Protein AF-A0A7S2MIN6-F1 (afdb_monomer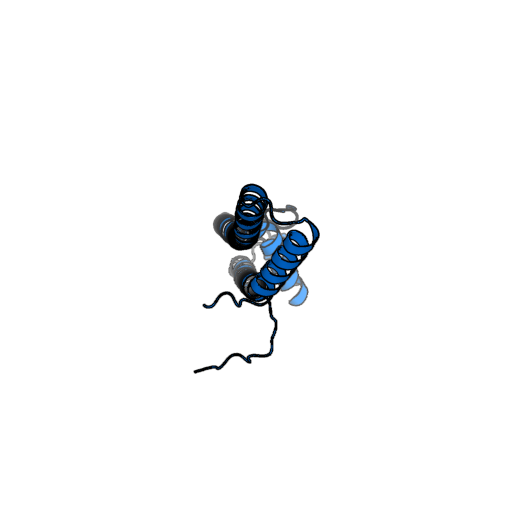)

Solvent-accessible surface area (backbone atoms only — not comparable to full-atom values): 9419 Å² total; per-residue (Å²): 140,82,82,74,69,93,82,66,91,66,53,70,66,57,56,54,50,52,56,48,50,53,50,52,54,55,48,43,52,53,50,12,53,49,54,46,47,57,33,67,72,48,74,97,41,68,77,54,26,43,34,46,56,69,61,40,73,86,49,57,68,68,58,46,51,51,52,29,36,49,48,39,50,31,39,31,69,69,63,58,88,71,86,69,65,64,69,34,72,69,48,42,55,51,47,53,54,42,37,55,50,19,51,53,53,53,50,50,53,53,48,54,51,50,54,50,52,52,52,53,51,50,56,53,49,51,57,46,48,57,52,52,52,52,51,49,54,41,56,75,69,66,54,56,69,70,60,52,52,50,53,54,50,52,50,52,51,48,62,71,69,52,63,98,86,122

Radius of gyration: 27.41 Å; Cα contacts (8 Å, |Δi|>4): 109; chains: 1; bounding box: 59×37×78 Å

Organism: NCBI:txid3111310

InterPro domains:
  IPR013099 Potassium channel domain [PF07885] (53-115)

Nearest PDB structures (foldseek):
  8vt9-assembly1_A  TM=7.127E-01  e=1.381E-06  Spirochaeta thermophila
  8eow-assembly1_A  TM=7.171E-01  e=2.859E-06  Rattus norvegicus
  8vta-assembly1_A  TM=7.084E-01  e=2.417E-06  Spirochaeta thermophila
  7yid-assembly1_A  TM=7.005E-01  e=1.036E-05  Homo sapiens
  6pby-assembly1_A  TM=7.213E-01  e=1.715E-05  Rattus norvegicus

pLDDT: mean 85.62, std 13.82, range [36.78, 97.88]

Structure (mmCIF, N/CA/C/O backbone):
data_AF-A0A7S2MIN6-F1
#
_entry.id   AF-A0A7S2MIN6-F1
#
loop_
_atom_site.group_PDB
_atom_site.id
_atom_site.type_symbol
_atom_site.label_atom_id
_atom_site.label_alt_id
_atom_site.label_comp_id
_atom_site.label_asym_id
_atom_site.label_entity_id
_atom_site.label_seq_id
_atom_site.pdbx_PDB_ins_code
_atom_site.Cartn_x
_atom_site.Cartn_y
_atom_site.Cartn_z
_atom_site.occupancy
_atom_site.B_iso_or_equiv
_atom_site.auth_seq_id
_atom_site.auth_comp_id
_atom_site.auth_asym_id
_atom_site.auth_atom_id
_atom_site.pdbx_PDB_model_num
ATOM 1 N N . VAL A 1 1 ? 3.851 -25.286 20.021 1.00 38.53 1 VAL A N 1
ATOM 2 C CA . VAL A 1 1 ? 3.606 -24.864 21.418 1.00 38.53 1 VAL A CA 1
ATOM 3 C C . VAL A 1 1 ? 4.504 -23.673 21.662 1.00 38.53 1 VAL A C 1
ATOM 5 O O . VAL A 1 1 ? 5.623 -23.841 22.115 1.00 38.53 1 VAL A O 1
ATOM 8 N N . GLU A 1 2 ? 4.057 -22.495 21.243 1.00 44.66 2 GLU A N 1
ATOM 9 C CA . GLU A 1 2 ? 4.778 -21.247 21.480 1.00 44.66 2 GLU A CA 1
ATOM 10 C C . GLU A 1 2 ? 3.919 -20.467 22.464 1.00 44.66 2 GLU A C 1
ATOM 12 O O . GLU A 1 2 ? 2.836 -19.979 22.142 1.00 44.66 2 GLU A O 1
ATOM 17 N N . ARG A 1 3 ? 4.319 -20.573 23.730 1.00 39.81 3 ARG A N 1
ATOM 18 C CA . ARG A 1 3 ? 3.658 -19.950 24.868 1.00 39.81 3 ARG A CA 1
ATOM 19 C C . ARG A 1 3 ? 4.019 -18.470 24.793 1.00 39.81 3 ARG A C 1
ATOM 21 O O . ARG A 1 3 ? 5.138 -18.102 25.126 1.00 39.81 3 ARG A O 1
ATOM 28 N N . LEU A 1 4 ? 3.090 -17.671 24.278 1.00 51.97 4 LEU A N 1
ATOM 29 C CA . LEU A 1 4 ? 3.140 -16.216 24.367 1.00 51.97 4 LEU A CA 1
ATOM 30 C C . LEU A 1 4 ? 3.175 -15.820 25.849 1.00 51.97 4 LEU A C 1
ATOM 32 O O . LEU A 1 4 ? 2.405 -16.356 26.650 1.00 51.97 4 LEU A O 1
ATOM 36 N N . ASP A 1 5 ? 4.125 -14.949 26.184 1.00 46.97 5 ASP A N 1
ATOM 37 C CA . ASP A 1 5 ? 4.404 -14.461 27.535 1.00 46.97 5 ASP A CA 1
ATOM 38 C C . ASP A 1 5 ? 3.144 -13.867 28.198 1.00 46.97 5 ASP A C 1
ATOM 40 O O . ASP A 1 5 ? 2.452 -13.076 27.552 1.00 46.97 5 ASP A O 1
ATOM 44 N N . PRO A 1 6 ? 2.836 -14.187 29.473 1.00 51.47 6 PRO A N 1
ATOM 45 C CA . PRO A 1 6 ? 1.623 -13.712 30.146 1.00 51.47 6 PRO A CA 1
ATOM 46 C C . PRO A 1 6 ? 1.679 -12.245 30.603 1.00 51.47 6 PRO A C 1
ATOM 48 O O . PRO A 1 6 ? 0.658 -11.729 31.047 1.00 51.47 6 PRO A O 1
ATOM 51 N N . ASP A 1 7 ? 2.837 -11.583 30.499 1.00 45.75 7 ASP A N 1
ATOM 52 C CA . ASP A 1 7 ? 3.078 -10.234 31.043 1.00 45.75 7 ASP A CA 1
ATOM 53 C C . ASP A 1 7 ? 3.244 -9.146 29.968 1.00 45.75 7 ASP A C 1
ATOM 55 O O . ASP A 1 7 ? 3.594 -8.001 30.264 1.00 45.75 7 ASP A O 1
ATOM 59 N N . ALA A 1 8 ? 2.969 -9.468 28.705 1.00 46.28 8 ALA A N 1
ATOM 60 C CA . ALA A 1 8 ? 2.876 -8.463 27.661 1.00 46.28 8 ALA A CA 1
ATOM 61 C C . ALA A 1 8 ? 1.414 -7.990 27.586 1.00 46.28 8 ALA A C 1
ATOM 63 O O . ALA A 1 8 ? 0.591 -8.614 26.920 1.00 46.28 8 ALA A O 1
ATOM 64 N N . ASP A 1 9 ? 1.090 -6.892 28.278 1.00 54.28 9 ASP A N 1
ATOM 65 C CA . ASP A 1 9 ? -0.185 -6.154 28.174 1.00 54.28 9 ASP A CA 1
ATOM 66 C C . ASP A 1 9 ? -0.293 -5.471 26.792 1.00 54.28 9 ASP A C 1
ATOM 68 O O . ASP A 1 9 ? -0.395 -4.252 26.650 1.00 54.28 9 ASP A O 1
ATOM 72 N N . VAL A 1 10 ? -0.135 -6.260 25.726 1.00 57.53 10 VAL A N 1
ATOM 73 C CA . VAL A 1 10 ? -0.305 -5.827 24.343 1.00 57.53 10 VAL A CA 1
ATOM 74 C C . VAL A 1 10 ? -1.769 -6.007 24.014 1.00 57.53 10 VAL A C 1
ATOM 76 O O . VAL A 1 10 ? -2.246 -7.126 23.820 1.00 57.53 10 VAL A O 1
ATOM 79 N N . ASP A 1 11 ? -2.474 -4.881 23.947 1.00 67.50 11 ASP A N 1
ATOM 80 C CA . ASP A 1 11 ? -3.865 -4.838 23.520 1.00 67.50 11 ASP A CA 1
ATOM 81 C C . ASP A 1 11 ? -4.013 -5.646 22.207 1.00 67.50 11 ASP A C 1
ATOM 83 O O . ASP A 1 11 ? -3.278 -5.383 21.242 1.00 67.50 11 ASP A O 1
ATOM 87 N N . PRO A 1 12 ? -4.930 -6.633 22.129 1.00 67.75 12 PRO A N 1
ATOM 88 C CA . PRO A 1 12 ? -5.239 -7.373 20.900 1.00 67.75 12 PRO A CA 1
ATOM 89 C C . PRO A 1 12 ? -5.481 -6.460 19.683 1.00 67.75 12 PRO A C 1
ATOM 91 O O . PRO A 1 12 ? -5.247 -6.861 18.535 1.00 67.75 12 PRO A O 1
ATOM 94 N N . LEU A 1 13 ? -5.894 -5.213 19.945 1.00 67.38 13 LEU A N 1
ATOM 95 C CA . LEU A 1 13 ? -5.934 -4.085 19.019 1.00 67.38 13 LEU A CA 1
ATOM 96 C C . LEU A 1 13 ? -4.597 -3.849 18.309 1.00 67.38 13 LEU A C 1
ATOM 98 O O . LEU A 1 13 ? -4.533 -3.834 17.078 1.00 67.38 13 LEU A O 1
ATOM 102 N N . TYR A 1 14 ? -3.524 -3.674 19.078 1.00 74.00 14 TYR A N 1
ATOM 103 C CA . TYR A 1 14 ? -2.196 -3.360 18.565 1.00 74.00 14 TYR A CA 1
ATOM 104 C C . TYR A 1 14 ? -1.628 -4.527 17.760 1.00 74.00 14 TYR A C 1
ATOM 106 O O . TYR A 1 14 ? -1.065 -4.318 16.686 1.00 74.00 14 TYR A O 1
ATOM 114 N N . VAL A 1 15 ? -1.842 -5.763 18.219 1.00 78.31 15 VAL A N 1
ATOM 115 C CA . VAL A 1 15 ? -1.372 -6.975 17.530 1.00 78.31 15 VAL A CA 1
ATOM 116 C C . VAL A 1 15 ? -2.060 -7.146 16.170 1.00 78.31 15 VAL A C 1
ATOM 118 O O . VAL A 1 15 ? -1.392 -7.392 15.163 1.00 78.31 15 VAL A O 1
ATOM 121 N N . SER A 1 16 ? -3.381 -6.952 16.106 1.00 78.00 16 SER A N 1
ATOM 122 C CA . SER A 1 16 ? -4.160 -7.105 14.866 1.00 78.00 16 SER A CA 1
ATOM 123 C C . SER A 1 16 ? -3.843 -6.016 13.836 1.00 78.00 16 SER A C 1
ATOM 125 O O . SER A 1 16 ? -3.680 -6.300 12.644 1.00 78.00 16 SER A O 1
ATOM 127 N N . LEU A 1 17 ? -3.709 -4.767 14.292 1.00 81.81 17 LEU A N 1
ATOM 128 C CA . LEU A 1 17 ? -3.353 -3.633 13.439 1.00 81.81 17 LEU A CA 1
ATOM 129 C C . LEU A 1 17 ? -1.921 -3.755 12.919 1.00 81.81 17 LEU A C 1
ATOM 131 O O . LEU A 1 17 ? -1.702 -3.688 11.709 1.00 81.81 17 LEU A O 1
ATOM 135 N N . THR A 1 18 ? -0.962 -4.018 13.810 1.00 84.75 18 THR A N 1
ATOM 136 C CA . THR A 1 18 ? 0.451 -4.184 13.441 1.00 84.75 18 THR A CA 1
ATOM 137 C C . THR A 1 18 ? 0.619 -5.349 12.470 1.00 84.75 18 THR A C 1
ATOM 139 O O . THR A 1 18 ? 1.264 -5.203 11.433 1.00 84.75 18 THR A O 1
ATOM 142 N N . GLY A 1 19 ? -0.041 -6.482 12.732 1.00 86.06 19 GLY A N 1
ATOM 143 C CA . GLY A 1 19 ? -0.009 -7.643 11.845 1.00 86.06 19 GLY A CA 1
ATOM 144 C C . GLY A 1 19 ? -0.594 -7.376 10.453 1.00 86.06 19 GLY A C 1
ATOM 145 O O . GLY A 1 19 ? -0.117 -7.950 9.475 1.00 86.06 19 GLY A O 1
ATOM 146 N N . THR A 1 20 ? -1.599 -6.505 10.335 1.00 85.62 20 THR A N 1
ATOM 147 C CA . THR A 1 20 ? -2.178 -6.124 9.035 1.00 85.62 20 THR A CA 1
ATOM 148 C C . THR A 1 20 ? -1.256 -5.166 8.282 1.00 85.62 20 THR A C 1
ATOM 150 O O . THR A 1 20 ? -0.992 -5.375 7.101 1.00 85.62 20 THR A O 1
ATOM 153 N N . ILE A 1 21 ? -0.696 -4.167 8.969 1.00 87.69 21 ILE A N 1
ATOM 154 C CA . ILE A 1 21 ? 0.218 -3.180 8.376 1.00 87.69 21 ILE A CA 1
ATOM 155 C C . ILE A 1 21 ? 1.480 -3.856 7.829 1.00 87.69 21 ILE A C 1
ATOM 157 O O . ILE A 1 21 ? 1.857 -3.601 6.687 1.00 87.69 21 ILE A O 1
ATOM 161 N N . VAL A 1 22 ? 2.103 -4.754 8.599 1.00 90.50 22 VAL A N 1
ATOM 162 C CA . VAL A 1 22 ? 3.320 -5.466 8.167 1.00 90.50 22 VAL A CA 1
ATOM 163 C C . VAL A 1 22 ? 3.071 -6.265 6.886 1.00 90.50 22 VAL A C 1
ATOM 165 O O . VAL A 1 22 ? 3.883 -6.214 5.962 1.00 90.50 22 VAL A O 1
ATOM 168 N N . LYS A 1 23 ? 1.925 -6.954 6.785 1.00 89.56 23 LYS A N 1
ATOM 169 C CA . LYS A 1 23 ? 1.542 -7.685 5.566 1.00 89.56 23 LYS A CA 1
ATOM 170 C C . LYS A 1 23 ? 1.358 -6.739 4.381 1.00 89.56 23 LYS A C 1
ATOM 172 O O . LYS A 1 23 ? 1.859 -7.032 3.301 1.00 89.56 23 LYS A O 1
ATOM 177 N N . THR A 1 24 ? 0.695 -5.599 4.579 1.00 90.44 24 THR A N 1
ATOM 178 C CA . THR A 1 24 ? 0.508 -4.591 3.524 1.00 90.44 24 THR A CA 1
ATOM 179 C C . THR A 1 24 ? 1.841 -4.044 3.014 1.00 90.44 24 THR A C 1
ATOM 181 O O . THR A 1 24 ? 2.036 -3.960 1.804 1.00 90.44 24 THR A O 1
ATOM 184 N N . VAL A 1 25 ? 2.782 -3.732 3.910 1.00 92.00 25 VAL A N 1
ATOM 185 C CA . VAL A 1 25 ? 4.124 -3.252 3.534 1.00 92.00 25 VAL A CA 1
ATOM 186 C C . VAL A 1 25 ? 4.906 -4.324 2.772 1.00 92.00 25 VAL A C 1
ATOM 188 O O . VAL A 1 25 ? 5.497 -4.029 1.735 1.00 92.00 25 VAL A O 1
ATOM 191 N N . GLY A 1 26 ? 4.875 -5.576 3.240 1.00 94.00 26 GLY A N 1
ATOM 192 C CA . GLY A 1 26 ? 5.524 -6.692 2.547 1.00 94.00 26 GLY A CA 1
ATOM 193 C C . GLY A 1 26 ? 4.969 -6.912 1.136 1.00 94.00 26 GLY A C 1
ATOM 194 O O . GLY A 1 26 ? 5.733 -7.113 0.194 1.00 94.00 26 GLY A O 1
ATOM 195 N N . MET A 1 27 ? 3.650 -6.795 0.966 1.00 93.12 27 MET A N 1
ATOM 196 C CA . MET A 1 27 ? 3.021 -6.881 -0.353 1.00 93.12 27 MET A CA 1
ATOM 197 C C . MET A 1 27 ? 3.410 -5.712 -1.260 1.00 93.12 27 MET A C 1
ATOM 199 O O . MET A 1 27 ? 3.741 -5.944 -2.420 1.00 93.12 27 MET A O 1
ATOM 203 N N . ALA A 1 28 ? 3.448 -4.482 -0.740 1.00 95.38 28 ALA A N 1
ATOM 204 C CA . ALA A 1 28 ? 3.888 -3.318 -1.509 1.00 95.38 28 ALA A CA 1
ATOM 205 C C . ALA A 1 28 ? 5.329 -3.479 -2.026 1.00 95.38 28 ALA A C 1
ATOM 207 O O . ALA A 1 28 ? 5.608 -3.137 -3.171 1.00 95.38 28 ALA A O 1
ATOM 208 N N . HIS A 1 29 ? 6.229 -4.065 -1.227 1.00 95.81 29 HIS A N 1
ATOM 209 C CA . HIS A 1 29 ? 7.589 -4.390 -1.668 1.00 95.81 29 HIS A CA 1
ATOM 210 C C . HIS A 1 29 ? 7.595 -5.382 -2.839 1.00 95.81 29 HIS A C 1
ATOM 212 O O . HIS A 1 29 ? 8.224 -5.119 -3.863 1.00 95.81 29 HIS A O 1
ATOM 218 N N . ILE A 1 30 ? 6.858 -6.493 -2.722 1.00 96.56 30 ILE A N 1
ATOM 219 C CA . ILE A 1 30 ? 6.775 -7.507 -3.785 1.00 96.56 30 ILE A CA 1
ATOM 220 C C . ILE A 1 30 ? 6.241 -6.875 -5.076 1.00 96.56 30 ILE A C 1
ATOM 222 O O . ILE A 1 30 ? 6.826 -7.054 -6.142 1.00 96.56 30 ILE A O 1
ATOM 226 N N . MET A 1 31 ? 5.171 -6.087 -4.984 1.00 97.00 31 MET A N 1
ATOM 227 C CA . MET A 1 31 ? 4.575 -5.416 -6.140 1.00 97.00 31 MET A CA 1
ATOM 228 C C . MET A 1 31 ? 5.505 -4.364 -6.757 1.00 97.00 31 MET A C 1
ATOM 230 O O . MET A 1 31 ? 5.552 -4.235 -7.978 1.00 97.00 31 MET A O 1
ATOM 234 N N . ALA A 1 32 ? 6.303 -3.664 -5.953 1.00 97.50 32 ALA A N 1
ATOM 235 C CA . ALA A 1 32 ? 7.313 -2.741 -6.461 1.00 97.50 32 ALA A CA 1
ATOM 236 C C . ALA A 1 32 ? 8.415 -3.468 -7.243 1.00 97.50 32 ALA A C 1
ATOM 238 O O . ALA A 1 32 ? 8.802 -3.028 -8.326 1.00 97.50 32 ALA A O 1
ATOM 239 N N . CYS A 1 33 ? 8.884 -4.613 -6.742 1.00 96.81 33 CYS A N 1
ATOM 240 C CA . CYS A 1 33 ? 9.856 -5.438 -7.456 1.00 96.81 33 CYS A CA 1
ATOM 241 C C . CYS A 1 33 ? 9.289 -5.971 -8.779 1.00 96.81 33 CYS A C 1
ATOM 243 O O . CYS A 1 33 ? 9.983 -5.947 -9.793 1.00 96.81 33 CYS A O 1
ATOM 245 N N . PHE A 1 34 ? 8.024 -6.402 -8.796 1.00 96.19 34 PHE A N 1
ATOM 246 C CA . PHE A 1 34 ? 7.354 -6.829 -10.028 1.00 96.19 34 PHE A CA 1
ATOM 247 C C . PHE A 1 34 ? 7.159 -5.679 -11.024 1.00 96.19 34 PHE A C 1
ATOM 249 O O . PHE A 1 34 ? 7.362 -5.879 -12.220 1.00 96.19 34 PHE A O 1
ATOM 256 N N . TRP A 1 35 ? 6.827 -4.476 -10.550 1.00 96.75 35 TRP A N 1
ATOM 257 C CA . TRP A 1 35 ? 6.713 -3.284 -11.394 1.00 96.75 35 TRP A CA 1
ATOM 258 C C . TRP A 1 35 ? 8.028 -2.960 -12.114 1.00 96.75 35 TRP A C 1
ATOM 260 O O . TRP A 1 35 ? 8.048 -2.748 -13.330 1.00 96.75 35 TRP A O 1
ATOM 270 N N . PHE A 1 36 ? 9.139 -3.001 -11.374 1.00 95.81 36 PHE A N 1
ATOM 271 C CA . PHE A 1 36 ? 10.472 -2.840 -11.946 1.00 95.81 36 PHE A CA 1
ATOM 272 C C . PHE A 1 36 ? 10.830 -3.965 -12.911 1.00 95.81 36 PHE A C 1
ATOM 274 O O . PHE A 1 36 ? 11.313 -3.695 -14.007 1.00 95.81 36 PHE A O 1
ATOM 281 N N . PHE A 1 37 ? 10.543 -5.216 -12.549 1.00 94.44 37 PHE A N 1
ATOM 282 C CA . PHE A 1 37 ? 10.801 -6.368 -13.409 1.00 94.44 37 PHE A CA 1
ATOM 283 C C . PHE A 1 37 ? 10.081 -6.2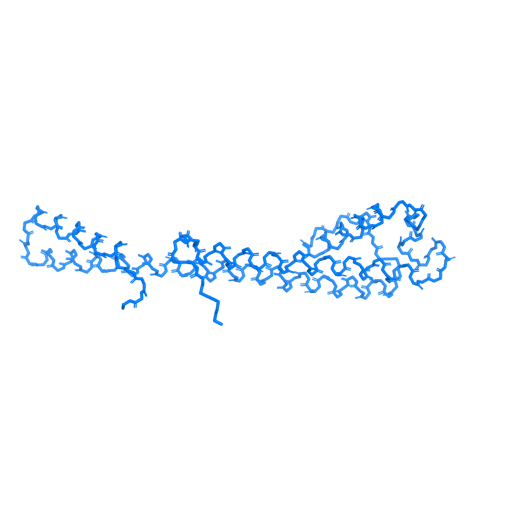54 -14.759 1.00 94.44 37 PHE A C 1
ATOM 285 O O . PHE A 1 37 ? 10.705 -6.482 -15.794 1.00 94.44 37 PHE A O 1
ATOM 292 N N . ILE A 1 38 ? 8.804 -5.852 -14.770 1.00 93.06 38 ILE A N 1
ATOM 293 C CA . ILE A 1 38 ? 8.033 -5.669 -16.009 1.00 93.06 38 ILE A CA 1
ATOM 294 C C . ILE A 1 38 ? 8.716 -4.651 -16.922 1.00 93.06 38 ILE A C 1
ATOM 296 O O . ILE A 1 38 ? 8.994 -4.983 -18.072 1.00 93.06 38 ILE A O 1
ATOM 300 N N . GLY A 1 39 ? 9.053 -3.466 -16.407 1.00 91.25 39 GLY A N 1
ATOM 301 C CA . GLY A 1 39 ? 9.707 -2.435 -17.217 1.00 91.25 39 GLY A CA 1
ATOM 302 C C . GLY A 1 39 ? 11.121 -2.829 -17.658 1.00 91.25 39 GLY A C 1
ATOM 303 O O . GLY A 1 39 ? 11.489 -2.649 -18.814 1.00 91.25 39 GLY A O 1
ATOM 304 N N . ALA A 1 40 ? 11.903 -3.455 -16.774 1.00 89.12 40 ALA A N 1
ATOM 305 C CA . ALA A 1 40 ? 13.276 -3.859 -17.070 1.00 89.12 40 ALA A CA 1
ATOM 306 C C . ALA A 1 40 ? 13.372 -5.018 -18.081 1.00 89.12 40 ALA A C 1
ATOM 308 O O . ALA A 1 40 ? 14.378 -5.105 -18.789 1.00 89.12 40 ALA A O 1
ATOM 309 N N . SER A 1 41 ? 12.353 -5.888 -18.139 1.00 87.38 41 SER A N 1
ATOM 310 C CA . SER A 1 41 ? 12.300 -7.077 -19.009 1.00 87.38 41 SER A CA 1
ATOM 311 C C . SER A 1 41 ? 11.955 -6.791 -20.473 1.00 87.38 41 SER A C 1
ATOM 313 O O . SER A 1 41 ? 12.172 -7.650 -21.328 1.00 87.38 41 SER A O 1
ATOM 315 N N . GLN A 1 42 ? 11.416 -5.609 -20.770 1.00 83.06 42 GLN A N 1
ATOM 316 C CA . GLN A 1 42 ? 11.055 -5.197 -22.125 1.00 83.06 42 GLN A CA 1
ATOM 317 C C . GLN A 1 42 ? 12.291 -4.681 -22.886 1.00 83.06 42 GLN A C 1
ATOM 319 O O . GLN A 1 42 ? 13.248 -4.202 -22.274 1.00 83.06 42 GLN A O 1
ATOM 324 N N . GLU A 1 43 ? 12.291 -4.818 -24.221 1.00 73.31 43 GLU A N 1
ATOM 325 C CA . GLU A 1 43 ? 13.412 -4.398 -25.077 1.00 73.31 43 GLU A CA 1
ATOM 326 C C . GLU A 1 43 ? 13.754 -2.907 -24.894 1.00 73.31 43 GLU A C 1
ATOM 328 O O . GLU A 1 43 ? 12.873 -2.079 -24.652 1.00 73.31 43 GLU A O 1
ATOM 333 N N . ASN A 1 44 ? 15.048 -2.584 -25.033 1.00 65.19 44 ASN A N 1
ATOM 334 C CA . ASN A 1 44 ? 15.617 -1.235 -24.905 1.00 65.19 44 ASN A CA 1
ATOM 335 C C . ASN A 1 44 ? 15.206 -0.331 -26.080 1.00 65.19 44 ASN A C 1
ATOM 337 O O . ASN A 1 44 ? 16.028 0.043 -26.920 1.00 65.19 44 ASN A O 1
ATOM 341 N N . ASP A 1 45 ? 13.936 0.043 -26.125 1.00 69.62 45 ASP A N 1
ATOM 342 C CA . ASP A 1 45 ? 13.451 1.156 -26.928 1.00 69.62 45 ASP A CA 1
ATOM 343 C C . ASP A 1 45 ? 13.019 2.280 -25.977 1.00 69.62 45 ASP A C 1
ATOM 345 O O . ASP A 1 45 ? 12.220 2.074 -25.061 1.00 69.62 45 ASP A O 1
ATOM 349 N N . LYS A 1 46 ? 13.560 3.486 -26.195 1.00 61.81 46 LYS A N 1
ATOM 350 C CA . LYS A 1 46 ? 13.425 4.672 -25.324 1.00 61.81 46 LYS A CA 1
ATOM 351 C C . LYS A 1 46 ? 11.979 5.138 -25.113 1.00 61.81 46 LYS A C 1
ATOM 353 O O . LYS A 1 46 ? 11.736 6.042 -24.322 1.00 61.81 46 LYS A O 1
ATOM 358 N N . SER A 1 47 ? 11.026 4.548 -25.826 1.00 66.12 47 SER A N 1
ATOM 359 C CA . SER A 1 47 ? 9.598 4.845 -25.717 1.00 66.12 47 SER A CA 1
ATOM 360 C C . SER A 1 47 ? 8.726 3.626 -25.403 1.00 66.12 47 SER A C 1
ATOM 362 O O . SER A 1 47 ? 7.505 3.754 -25.336 1.00 66.12 47 SER A O 1
ATOM 364 N N . ALA A 1 48 ? 9.324 2.450 -25.197 1.00 82.88 48 ALA A N 1
ATOM 365 C CA . ALA A 1 48 ? 8.564 1.219 -25.030 1.00 82.88 48 ALA A CA 1
ATOM 366 C C . ALA A 1 48 ? 8.110 0.968 -23.592 1.00 82.88 48 ALA A C 1
ATOM 368 O O . ALA A 1 48 ? 7.048 0.376 -23.421 1.00 82.88 48 ALA A O 1
ATOM 369 N N . ASN A 1 49 ? 8.871 1.386 -22.577 1.00 91.62 49 ASN A N 1
ATOM 370 C CA . ASN A 1 49 ? 8.607 1.048 -21.173 1.00 91.62 49 ASN A CA 1
ATOM 371 C C . ASN A 1 49 ? 8.903 2.212 -20.216 1.00 91.62 49 ASN A C 1
ATOM 373 O O . ASN A 1 49 ? 9.619 3.151 -20.566 1.00 91.62 49 ASN A O 1
ATOM 377 N N . TRP A 1 50 ? 8.342 2.155 -19.008 1.00 94.06 50 TRP A N 1
ATOM 378 C CA . TRP A 1 50 ? 8.432 3.237 -18.028 1.00 94.06 50 TRP A CA 1
ATOM 379 C C . TRP A 1 50 ? 9.875 3.470 -17.555 1.00 94.06 50 TRP A C 1
ATOM 381 O O . TRP A 1 50 ? 10.284 4.610 -17.342 1.00 94.06 50 TRP A O 1
ATOM 391 N N . VAL A 1 51 ? 10.673 2.405 -17.432 1.00 94.19 51 VAL A N 1
ATOM 392 C CA . VAL A 1 51 ? 12.057 2.481 -16.941 1.00 94.19 51 VAL A CA 1
ATOM 393 C C . VAL A 1 51 ? 12.931 3.271 -17.916 1.00 94.19 51 VAL A C 1
ATOM 395 O O . VAL A 1 51 ? 13.739 4.092 -17.485 1.00 94.19 51 VAL A O 1
ATOM 398 N N . ASP A 1 52 ? 12.764 3.057 -19.219 1.00 91.81 52 ASP A N 1
ATOM 399 C CA . ASP A 1 52 ? 13.508 3.769 -20.257 1.00 91.81 52 ASP A CA 1
ATOM 400 C C . ASP A 1 52 ? 12.912 5.148 -20.560 1.00 91.81 52 ASP A C 1
ATOM 402 O O . ASP A 1 52 ? 13.666 6.101 -20.749 1.00 91.81 52 ASP A O 1
ATOM 406 N N . TYR A 1 53 ? 11.581 5.284 -20.525 1.00 91.88 53 TYR A N 1
ATOM 407 C CA . TYR A 1 53 ? 10.889 6.558 -20.748 1.00 91.88 53 TYR A CA 1
ATOM 408 C C . TYR A 1 53 ? 11.264 7.626 -19.711 1.00 91.88 53 TYR A C 1
ATOM 410 O O . TYR A 1 53 ? 11.439 8.792 -20.056 1.00 91.88 53 TYR A O 1
ATOM 418 N N . PHE A 1 54 ? 11.424 7.227 -18.446 1.00 92.56 54 PHE A N 1
ATOM 419 C CA . PHE A 1 54 ? 11.859 8.115 -17.363 1.00 92.56 54 PHE A CA 1
ATOM 420 C C . PHE A 1 54 ? 13.383 8.111 -17.145 1.00 92.56 54 PHE A C 1
ATOM 422 O O . PHE A 1 54 ? 13.855 8.645 -16.144 1.00 92.56 54 PHE A O 1
ATOM 429 N N . GLU A 1 55 ? 14.158 7.505 -18.052 1.00 92.00 55 GLU A N 1
ATOM 430 C CA . GLU A 1 55 ? 15.628 7.417 -17.983 1.00 92.00 55 GLU A CA 1
ATOM 431 C C . GLU A 1 55 ? 16.164 6.764 -16.686 1.00 92.00 55 GLU A C 1
ATOM 433 O O . GLU A 1 55 ? 17.282 7.015 -16.233 1.00 92.00 55 GLU A O 1
ATOM 438 N N . ILE A 1 56 ? 15.378 5.867 -16.089 1.00 92.06 56 ILE A N 1
ATOM 439 C CA . ILE A 1 56 ? 15.660 5.216 -14.803 1.00 92.06 56 ILE A CA 1
ATOM 440 C C . ILE A 1 56 ? 16.640 4.047 -14.965 1.00 92.06 56 ILE A C 1
ATOM 442 O O . ILE A 1 56 ? 17.387 3.747 -14.030 1.00 92.06 56 ILE A O 1
ATOM 446 N N . ARG A 1 57 ? 16.708 3.408 -16.142 1.00 90.00 57 ARG A N 1
ATOM 447 C CA . ARG A 1 57 ? 17.516 2.190 -16.370 1.00 90.00 57 ARG A CA 1
ATOM 448 C C . ARG A 1 57 ? 18.984 2.322 -15.959 1.00 90.00 57 ARG A C 1
ATOM 450 O O . ARG A 1 57 ? 19.547 1.390 -15.398 1.00 90.00 57 ARG A O 1
ATOM 457 N N . ASN A 1 58 ? 19.594 3.476 -16.230 1.00 90.56 58 ASN A N 1
ATOM 458 C CA . ASN A 1 58 ? 21.017 3.726 -15.965 1.00 90.56 58 ASN A CA 1
ATOM 459 C C . ASN A 1 58 ? 21.269 4.447 -14.628 1.00 90.56 58 ASN A C 1
ATOM 461 O O . ASN A 1 58 ? 22.399 4.833 -14.335 1.00 90.56 58 ASN A O 1
ATOM 465 N N . SER A 1 59 ? 20.224 4.666 -13.828 1.00 93.25 59 SER A N 1
ATOM 466 C CA . SER A 1 59 ? 20.330 5.281 -12.502 1.00 93.25 59 SER A CA 1
ATOM 467 C C . SER A 1 59 ? 20.825 4.285 -11.440 1.00 93.25 59 SER A C 1
ATOM 469 O O . SER A 1 59 ? 20.906 3.084 -11.683 1.00 93.25 59 SER A O 1
ATOM 471 N N . ASN A 1 60 ? 21.151 4.782 -10.243 1.00 95.56 60 ASN A N 1
ATOM 472 C CA . ASN A 1 60 ? 21.524 3.948 -9.096 1.00 95.56 60 ASN A CA 1
ATOM 473 C C . ASN A 1 60 ? 20.380 2.985 -8.712 1.00 95.56 60 ASN A C 1
ATOM 475 O O . ASN A 1 60 ? 19.228 3.406 -8.646 1.00 95.56 60 ASN A O 1
ATOM 479 N N . GLU A 1 61 ? 20.698 1.740 -8.352 1.00 93.81 61 GLU A N 1
ATOM 480 C CA . GLU A 1 61 ? 19.750 0.720 -7.873 1.00 93.81 61 GLU A CA 1
ATOM 481 C C . GLU A 1 61 ? 18.831 1.235 -6.753 1.00 93.81 61 GLU A C 1
ATOM 483 O O . GLU A 1 61 ? 17.627 0.978 -6.757 1.00 93.81 61 GLU A O 1
ATOM 488 N N . ASN A 1 62 ? 19.362 2.047 -5.831 1.00 96.75 62 ASN A N 1
ATOM 489 C CA . ASN A 1 62 ? 18.549 2.668 -4.781 1.00 96.75 62 ASN A CA 1
ATOM 490 C C . ASN A 1 62 ? 17.469 3.595 -5.355 1.00 96.75 62 ASN A C 1
ATOM 492 O O . ASN A 1 62 ? 16.342 3.610 -4.866 1.00 96.75 62 ASN A O 1
ATOM 496 N N . PHE A 1 63 ? 17.801 4.366 -6.391 1.00 96.19 63 PHE A N 1
ATOM 497 C CA . PHE A 1 63 ? 16.853 5.263 -7.049 1.00 96.19 63 PHE A CA 1
ATOM 498 C C . PHE A 1 63 ? 15.795 4.475 -7.828 1.00 96.19 63 PHE A C 1
ATOM 500 O O . PHE A 1 63 ? 14.612 4.805 -7.751 1.00 96.19 63 PHE A O 1
ATOM 507 N N . GLN A 1 64 ? 16.197 3.392 -8.497 1.00 96.06 64 GLN A N 1
ATOM 508 C CA . GLN A 1 64 ? 15.289 2.476 -9.190 1.00 96.06 64 GLN A CA 1
ATOM 509 C C . GLN A 1 64 ? 14.278 1.852 -8.219 1.00 96.06 64 GLN A C 1
ATOM 511 O O . GLN A 1 64 ? 13.067 1.902 -8.450 1.00 96.06 64 GLN A O 1
ATOM 516 N N . TYR A 1 65 ? 14.764 1.316 -7.096 1.00 97.50 65 TYR A N 1
ATOM 517 C CA . TYR A 1 65 ? 13.926 0.690 -6.078 1.00 97.50 65 TYR A CA 1
ATOM 518 C C . TYR A 1 65 ? 12.977 1.692 -5.413 1.00 97.50 65 TYR A C 1
ATOM 520 O O . TYR A 1 65 ? 11.773 1.445 -5.350 1.00 97.50 65 TYR A O 1
ATOM 528 N N . VAL A 1 66 ? 13.493 2.837 -4.953 1.00 97.75 66 VAL A N 1
ATOM 529 C CA . VAL A 1 66 ? 12.676 3.859 -4.282 1.00 97.75 66 VAL A CA 1
ATOM 530 C C . VAL A 1 66 ? 11.607 4.40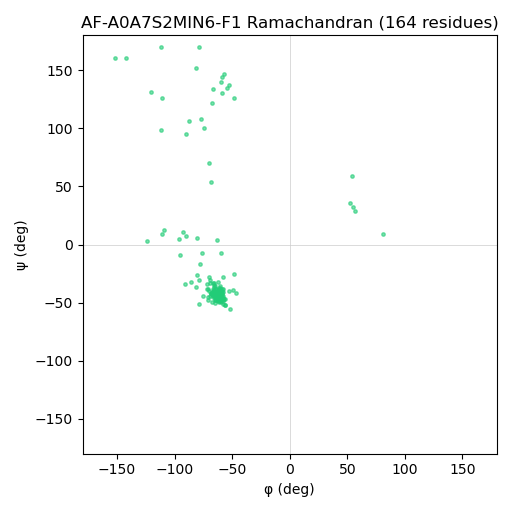4 -5.222 1.00 97.75 66 VAL A C 1
ATOM 532 O O . VAL A 1 66 ? 10.462 4.531 -4.801 1.00 97.75 66 VAL A O 1
ATOM 535 N N . THR A 1 67 ? 11.933 4.649 -6.494 1.00 97.56 67 THR A N 1
ATOM 536 C CA . THR A 1 67 ? 10.951 5.102 -7.492 1.00 97.56 67 THR A CA 1
ATOM 537 C C . THR A 1 67 ? 9.875 4.043 -7.748 1.00 97.56 67 THR A C 1
ATOM 539 O O . THR A 1 67 ? 8.688 4.364 -7.801 1.00 97.56 67 THR A O 1
ATOM 542 N N . SER A 1 68 ? 10.262 2.765 -7.829 1.00 97.81 68 SER A N 1
ATOM 543 C CA . SER A 1 68 ? 9.316 1.653 -8.013 1.00 97.81 68 SER A CA 1
ATOM 544 C C . SER A 1 68 ? 8.369 1.496 -6.821 1.00 97.81 68 SER A C 1
ATOM 546 O O . SER A 1 68 ? 7.162 1.301 -6.992 1.00 97.81 68 SER A O 1
ATOM 548 N N . LEU A 1 69 ? 8.906 1.602 -5.603 1.00 97.81 69 LEU A N 1
ATOM 549 C CA . LEU A 1 69 ? 8.129 1.533 -4.369 1.00 97.81 69 LEU A CA 1
ATOM 550 C C . LEU A 1 69 ? 7.214 2.749 -4.222 1.00 97.81 69 LEU A C 1
ATOM 552 O O . LEU A 1 69 ? 6.051 2.589 -3.866 1.00 97.81 69 LEU A O 1
ATOM 556 N N . TYR A 1 70 ? 7.715 3.942 -4.539 1.00 97.75 70 TYR A N 1
ATOM 557 C CA . TYR A 1 70 ? 6.944 5.180 -4.547 1.00 97.75 70 TYR A CA 1
ATOM 558 C C . TYR A 1 70 ? 5.722 5.072 -5.461 1.00 97.75 70 TYR A C 1
ATOM 560 O O . TYR A 1 70 ? 4.604 5.295 -4.996 1.00 97.75 70 TYR A O 1
ATOM 568 N N . TRP A 1 71 ? 5.917 4.652 -6.717 1.00 97.88 71 TRP A N 1
ATOM 569 C CA . TRP A 1 71 ? 4.816 4.459 -7.658 1.00 97.88 71 TRP A CA 1
ATOM 570 C C . TRP A 1 71 ? 3.809 3.431 -7.135 1.00 97.88 71 TRP A C 1
ATOM 572 O O . TRP A 1 71 ? 2.609 3.686 -7.108 1.00 97.88 71 TRP A O 1
ATOM 582 N N . THR A 1 72 ? 4.299 2.293 -6.640 1.00 97.75 72 THR A N 1
ATOM 583 C CA . THR A 1 72 ? 3.444 1.216 -6.124 1.00 97.75 72 THR A CA 1
ATOM 584 C C . THR A 1 72 ? 2.601 1.681 -4.940 1.00 97.75 72 THR A C 1
ATOM 586 O O . THR A 1 72 ? 1.395 1.454 -4.919 1.00 97.75 72 THR A O 1
ATOM 589 N N . VAL A 1 73 ? 3.203 2.371 -3.968 1.00 95.81 73 VAL A N 1
ATOM 590 C CA . VAL A 1 73 ? 2.495 2.888 -2.789 1.00 95.81 73 VAL A CA 1
ATOM 591 C C . VAL A 1 73 ? 1.499 3.979 -3.184 1.00 95.81 73 VAL A C 1
ATOM 593 O O . VAL A 1 73 ? 0.361 3.950 -2.718 1.00 95.81 73 VAL A O 1
ATOM 596 N N . ALA A 1 74 ? 1.886 4.909 -4.062 1.00 96.88 74 ALA A N 1
ATOM 597 C CA . ALA A 1 74 ? 0.997 5.963 -4.544 1.00 96.88 74 ALA A CA 1
ATOM 598 C C . ALA A 1 74 ? -0.223 5.389 -5.283 1.00 96.88 74 ALA A C 1
ATOM 600 O O . ALA A 1 74 ? -1.334 5.877 -5.086 1.00 96.88 74 ALA A O 1
ATOM 601 N N . THR A 1 75 ? -0.035 4.336 -6.079 1.00 96.50 75 THR A N 1
ATOM 602 C CA . THR A 1 75 ? -1.114 3.630 -6.783 1.00 96.50 75 THR A CA 1
ATOM 603 C C . THR A 1 75 ? -1.984 2.818 -5.822 1.00 96.50 75 THR A C 1
ATOM 605 O O . THR A 1 75 ? -3.206 2.947 -5.843 1.00 96.50 75 THR A O 1
ATOM 608 N N . MET A 1 76 ? -1.385 2.028 -4.922 1.00 94.62 76 MET A N 1
ATOM 609 C CA . MET A 1 76 ? -2.125 1.207 -3.951 1.00 94.62 76 MET A CA 1
ATOM 610 C C . MET A 1 76 ? -3.002 2.043 -3.015 1.00 94.62 76 MET A C 1
ATOM 612 O O . MET A 1 76 ? -4.082 1.602 -2.627 1.00 94.62 76 MET A O 1
ATOM 616 N N . LEU A 1 77 ? -2.531 3.234 -2.639 1.00 93.06 77 LEU A N 1
ATOM 617 C CA . LEU A 1 77 ? -3.256 4.168 -1.776 1.00 93.06 77 LEU A CA 1
ATOM 618 C C . LEU A 1 77 ? -4.140 5.151 -2.558 1.00 93.06 77 LEU A C 1
ATOM 620 O O . LEU A 1 77 ? -4.688 6.072 -1.956 1.00 93.06 77 LEU A O 1
ATOM 624 N N . ALA A 1 78 ? -4.280 4.965 -3.874 1.00 94.06 78 ALA A N 1
ATOM 625 C CA . ALA A 1 78 ? -5.075 5.811 -4.763 1.00 94.06 78 ALA A CA 1
ATOM 626 C C . ALA A 1 78 ? -4.708 7.312 -4.709 1.00 94.06 78 ALA A C 1
ATOM 628 O O . ALA A 1 78 ? -5.564 8.174 -4.896 1.00 94.06 78 ALA A O 1
ATOM 629 N N . VAL A 1 79 ? -3.433 7.632 -4.457 1.00 96.12 79 VAL A N 1
ATOM 630 C CA . VAL A 1 79 ? -2.906 9.006 -4.501 1.00 96.12 79 VAL A CA 1
ATOM 631 C C . VAL A 1 79 ? -2.648 9.430 -5.945 1.00 96.12 79 VAL A C 1
ATOM 633 O O . VAL A 1 79 ? -3.117 10.483 -6.362 1.00 96.12 79 VAL A O 1
ATOM 636 N N . GLY A 1 80 ? -1.922 8.599 -6.705 1.00 92.38 80 GLY A N 1
ATOM 637 C CA . GLY A 1 80 ? -1.758 8.745 -8.156 1.00 92.38 80 GLY A CA 1
ATOM 638 C C . GLY A 1 80 ? -1.245 10.110 -8.631 1.00 92.38 80 GLY A C 1
ATOM 639 O O . GLY A 1 80 ? -1.908 10.760 -9.432 1.00 92.38 80 GLY A O 1
ATOM 640 N N . TYR A 1 81 ? -0.059 10.540 -8.184 1.00 95.06 81 TYR A N 1
ATOM 641 C CA . TYR A 1 81 ? 0.517 11.843 -8.563 1.00 95.06 81 TYR A CA 1
ATOM 642 C C . TYR A 1 81 ? 0.697 12.043 -10.080 1.00 95.06 81 TYR A C 1
ATOM 644 O O . TYR A 1 81 ? 0.647 13.176 -10.555 1.00 95.06 81 TYR A O 1
ATOM 652 N N . GLY A 1 82 ? 0.886 10.956 -10.839 1.00 93.50 82 GLY A N 1
ATOM 653 C CA . GLY A 1 82 ? 0.996 10.984 -12.304 1.00 93.50 82 GLY A CA 1
ATOM 654 C C . GLY A 1 82 ? 2.374 11.382 -12.839 1.00 93.50 82 GLY A C 1
ATOM 655 O O . GLY A 1 82 ? 2.531 11.585 -14.039 1.00 93.50 82 GLY A O 1
ATOM 656 N N . ASP A 1 83 ? 3.373 11.480 -11.970 1.00 94.56 83 ASP A N 1
ATOM 657 C CA . ASP A 1 83 ? 4.778 11.722 -12.300 1.00 94.56 83 ASP A CA 1
ATOM 658 C C . ASP A 1 83 ? 5.500 10.461 -12.799 1.00 94.56 83 ASP A C 1
ATOM 660 O O . ASP A 1 83 ? 6.369 10.557 -13.659 1.00 94.56 83 ASP A O 1
ATOM 664 N N . VAL A 1 84 ? 5.094 9.283 -12.321 1.00 96.00 84 VAL A N 1
ATOM 665 C CA . VAL A 1 84 ? 5.466 7.976 -12.882 1.00 96.00 84 VAL A CA 1
ATOM 666 C C . VAL A 1 84 ? 4.192 7.252 -13.307 1.00 96.00 84 VAL A C 1
ATOM 668 O O . VAL A 1 84 ? 3.219 7.187 -12.554 1.00 96.00 84 VAL A O 1
ATOM 671 N N . TYR A 1 85 ? 4.171 6.712 -14.524 1.00 95.06 85 TYR A N 1
ATOM 672 C CA . TYR A 1 85 ? 2.997 6.036 -15.074 1.00 95.06 85 TYR A CA 1
ATOM 673 C C . TYR A 1 85 ? 3.363 4.960 -16.097 1.00 95.06 85 TYR A C 1
ATOM 675 O O . TYR A 1 85 ? 4.451 4.955 -16.667 1.00 95.06 85 TYR A O 1
ATOM 683 N N . ALA A 1 86 ? 2.412 4.055 -16.333 1.00 94.81 86 ALA A N 1
ATOM 684 C CA . ALA A 1 86 ? 2.500 3.025 -17.359 1.00 94.81 86 ALA A CA 1
ATOM 685 C C . ALA A 1 86 ? 2.454 3.633 -18.768 1.00 94.81 86 ALA A C 1
ATOM 687 O O . ALA A 1 86 ? 1.469 4.279 -19.148 1.00 94.81 86 ALA A O 1
ATOM 688 N N . VAL A 1 87 ? 3.484 3.378 -19.568 1.00 93.88 87 VAL A N 1
ATOM 689 C CA . VAL A 1 87 ? 3.595 3.888 -20.938 1.00 93.88 87 VAL A CA 1
ATOM 690 C C . VAL A 1 87 ? 2.997 2.914 -21.951 1.00 93.88 87 VAL A C 1
ATOM 692 O O . VAL A 1 87 ? 2.347 3.354 -22.901 1.00 93.88 87 VAL A O 1
ATOM 695 N N . ASN A 1 88 ? 3.105 1.602 -21.714 1.00 92.12 88 ASN A N 1
ATOM 696 C CA . ASN A 1 88 ? 2.595 0.572 -22.624 1.00 92.12 88 ASN A CA 1
ATOM 697 C C . ASN A 1 88 ? 1.399 -0.218 -22.068 1.00 92.12 88 ASN A C 1
ATOM 699 O O . ASN A 1 88 ? 1.022 -0.128 -20.901 1.00 92.12 88 ASN A O 1
ATOM 703 N N . THR A 1 89 ? 0.773 -1.015 -22.936 1.00 92.44 89 THR A N 1
ATOM 704 C CA . THR A 1 89 ? -0.435 -1.786 -22.602 1.00 92.44 89 THR A CA 1
ATOM 705 C C . THR A 1 89 ? -0.191 -2.836 -21.517 1.00 92.44 89 THR A C 1
ATOM 707 O O . THR A 1 89 ? -1.046 -3.015 -20.654 1.00 92.44 89 THR A O 1
ATOM 710 N N . GLN A 1 90 ? 0.958 -3.515 -21.524 1.00 92.00 90 GLN A N 1
ATOM 711 C CA . GLN A 1 90 ? 1.281 -4.537 -20.523 1.00 92.00 90 GLN A CA 1
ATOM 712 C C . GLN A 1 90 ? 1.429 -3.915 -19.128 1.00 92.00 90 GLN A C 1
ATOM 714 O O . GLN A 1 90 ? 0.861 -4.414 -18.158 1.00 92.00 90 GLN A O 1
ATOM 719 N N . GLU A 1 91 ? 2.128 -2.787 -19.040 1.00 95.12 91 GLU A N 1
ATOM 720 C CA . GLU A 1 91 ? 2.263 -2.004 -17.814 1.00 95.12 91 GLU A CA 1
ATOM 721 C C . GLU A 1 91 ? 0.912 -1.474 -17.322 1.00 95.12 91 GLU A C 1
ATOM 723 O O . GLU A 1 91 ? 0.642 -1.512 -16.126 1.00 95.12 91 GLU A O 1
ATOM 728 N N . ARG A 1 92 ? 0.026 -1.035 -18.228 1.00 95.81 92 ARG A N 1
ATOM 729 C CA . ARG A 1 92 ? -1.331 -0.586 -17.865 1.00 95.81 92 ARG A CA 1
ATOM 730 C C . ARG A 1 92 ? -2.170 -1.716 -17.277 1.00 95.81 92 ARG A C 1
ATOM 732 O O . ARG A 1 92 ? -2.875 -1.497 -16.299 1.00 95.81 92 ARG A O 1
ATOM 739 N N . VAL A 1 93 ? -2.080 -2.925 -17.834 1.00 96.31 93 VAL A N 1
ATOM 740 C CA . VAL A 1 93 ? -2.756 -4.107 -17.272 1.00 96.31 93 VAL A CA 1
ATOM 741 C C . VAL A 1 93 ? -2.248 -4.396 -15.857 1.00 96.31 93 VAL A C 1
ATOM 743 O O . VAL A 1 93 ? -3.048 -4.659 -14.959 1.00 96.31 93 VAL A O 1
ATOM 746 N N . TYR A 1 94 ? -0.937 -4.292 -15.633 1.00 96.38 94 TYR A N 1
ATOM 747 C CA . TYR A 1 94 ? -0.359 -4.444 -14.299 1.00 96.38 94 TYR A CA 1
ATOM 748 C C . TYR A 1 94 ? -0.783 -3.327 -13.332 1.00 96.38 94 TYR A C 1
ATOM 750 O O . TYR A 1 94 ? -1.086 -3.601 -12.169 1.00 96.38 94 TYR A O 1
ATOM 758 N N . ALA A 1 95 ? -0.856 -2.081 -13.803 1.00 96.81 95 ALA A N 1
ATOM 759 C CA . ALA A 1 95 ? -1.336 -0.950 -13.015 1.00 96.81 95 ALA A CA 1
ATOM 760 C C . ALA A 1 95 ? -2.782 -1.160 -12.550 1.00 96.81 95 ALA A C 1
ATOM 762 O O . ALA A 1 95 ? -3.045 -1.065 -11.356 1.00 96.81 95 ALA A O 1
ATOM 763 N N . ILE A 1 96 ? -3.682 -1.588 -13.444 1.00 97.25 96 ILE A N 1
ATOM 764 C CA . ILE A 1 96 ? -5.074 -1.924 -13.095 1.00 97.25 96 ILE A CA 1
ATOM 765 C C . ILE A 1 96 ? -5.121 -3.016 -12.017 1.00 97.25 96 ILE A C 1
ATOM 767 O O . ILE A 1 96 ? -5.856 -2.902 -11.037 1.00 97.25 96 ILE A O 1
ATOM 771 N N . ALA A 1 97 ? -4.324 -4.079 -12.165 1.00 96.81 97 ALA A N 1
ATOM 772 C CA . ALA A 1 97 ? -4.251 -5.132 -11.152 1.00 96.81 97 ALA A CA 1
ATOM 773 C C . ALA A 1 97 ? -3.740 -4.595 -9.801 1.00 96.81 97 ALA A C 1
ATOM 775 O O . ALA A 1 97 ? -4.237 -4.998 -8.746 1.00 96.81 97 ALA A O 1
ATOM 776 N N . THR A 1 98 ? -2.790 -3.658 -9.833 1.00 96.50 98 THR A N 1
ATOM 777 C CA . THR A 1 98 ? -2.222 -3.015 -8.642 1.00 96.50 98 THR A CA 1
ATOM 778 C C . THR A 1 98 ? -3.232 -2.126 -7.924 1.00 96.50 98 THR A C 1
ATOM 780 O O . THR A 1 98 ? -3.347 -2.200 -6.702 1.00 96.50 98 THR A O 1
ATOM 783 N N . GLU A 1 99 ? -4.014 -1.345 -8.669 1.00 96.38 99 GLU A N 1
ATOM 784 C CA . GLU A 1 99 ? -5.102 -0.516 -8.141 1.00 96.38 99 GLU A CA 1
ATOM 785 C C . GLU A 1 99 ? -6.184 -1.366 -7.460 1.00 96.38 99 GLU A C 1
ATOM 787 O O . GLU A 1 99 ? -6.569 -1.093 -6.321 1.00 96.38 99 GLU A O 1
ATOM 792 N N . LEU A 1 100 ? -6.636 -2.445 -8.115 1.00 96.56 100 LEU A N 1
ATOM 793 C CA . LEU A 1 100 ? -7.634 -3.362 -7.552 1.00 96.56 100 LEU A CA 1
ATOM 794 C C . LEU A 1 100 ? -7.130 -4.028 -6.267 1.00 96.56 100 LEU A C 1
ATOM 796 O O . LEU A 1 100 ? -7.863 -4.118 -5.280 1.00 96.56 100 LEU A O 1
ATOM 800 N N . PHE A 1 101 ? -5.872 -4.472 -6.260 1.00 94.94 101 PHE A N 1
ATOM 801 C CA . PHE A 1 101 ? -5.256 -5.051 -5.072 1.00 94.94 101 PHE A CA 1
ATOM 802 C C . PHE A 1 101 ? -5.139 -4.025 -3.935 1.00 94.94 101 PHE A C 1
ATOM 804 O O . PHE A 1 101 ? -5.490 -4.329 -2.793 1.00 94.94 101 PHE A O 1
ATOM 811 N N . GLY A 1 102 ? -4.713 -2.797 -4.247 1.00 93.62 102 GLY A N 1
ATOM 812 C CA . GLY A 1 102 ? -4.656 -1.682 -3.301 1.00 93.62 102 GLY A CA 1
ATOM 813 C C . GLY A 1 102 ? -6.008 -1.399 -2.647 1.00 93.62 102 GLY A C 1
ATOM 814 O O . GLY A 1 102 ? -6.096 -1.333 -1.420 1.00 93.62 102 GLY A O 1
ATOM 815 N N . ALA A 1 103 ? -7.081 -1.348 -3.442 1.00 94.06 103 ALA A N 1
ATOM 816 C CA . ALA A 1 103 ? -8.441 -1.138 -2.950 1.00 94.06 103 ALA A CA 1
ATOM 817 C C . ALA A 1 103 ? -8.898 -2.242 -1.978 1.00 94.06 103 ALA A C 1
ATOM 819 O O . ALA A 1 103 ? -9.455 -1.943 -0.918 1.00 94.06 103 ALA A O 1
ATOM 820 N N . VAL A 1 104 ? -8.627 -3.514 -2.295 1.00 92.75 104 VAL A N 1
ATOM 821 C CA . VAL A 1 104 ? -8.953 -4.652 -1.414 1.00 92.75 104 VAL A CA 1
ATOM 822 C C . VAL A 1 104 ? -8.168 -4.575 -0.104 1.00 92.75 104 VAL A C 1
ATOM 824 O O . VAL A 1 104 ? -8.747 -4.734 0.973 1.00 92.75 104 VAL A O 1
ATOM 827 N N . MET A 1 105 ? -6.866 -4.289 -0.173 1.00 90.06 105 MET A N 1
ATOM 828 C CA . MET A 1 105 ? -6.013 -4.172 1.011 1.00 90.06 105 MET A CA 1
ATOM 829 C C . MET A 1 105 ? -6.433 -3.008 1.910 1.00 90.06 105 MET A C 1
ATOM 831 O O . MET A 1 105 ? -6.518 -3.167 3.130 1.00 90.06 105 MET A O 1
ATOM 835 N N . PHE A 1 106 ? -6.747 -1.854 1.324 1.00 87.94 106 PHE A N 1
ATOM 836 C CA . PHE A 1 106 ? -7.239 -0.698 2.067 1.00 87.94 106 PHE A CA 1
ATOM 837 C C . PHE A 1 106 ? -8.589 -0.991 2.740 1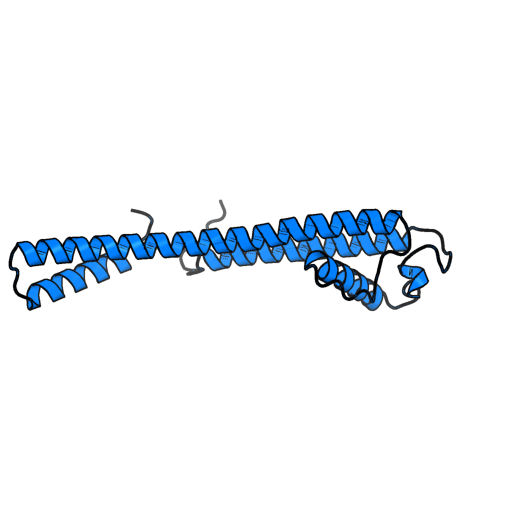.00 87.94 106 PHE A C 1
ATOM 839 O O . PHE A 1 106 ? -8.773 -0.702 3.925 1.00 87.94 106 PHE A O 1
ATOM 846 N N . GLY A 1 107 ? -9.500 -1.664 2.029 1.00 90.50 107 GLY A N 1
ATOM 847 C CA . GLY A 1 107 ? -10.762 -2.147 2.589 1.00 90.50 107 GLY A CA 1
ATOM 848 C C . GLY A 1 107 ? -10.566 -3.110 3.764 1.00 90.50 107 GLY A C 1
ATOM 849 O O . GLY A 1 107 ? -11.265 -2.995 4.771 1.00 90.50 107 GLY A O 1
ATOM 850 N N . ALA A 1 108 ? -9.581 -4.010 3.693 1.00 87.25 108 ALA A N 1
ATOM 851 C CA . ALA A 1 108 ? -9.260 -4.932 4.782 1.00 87.25 108 ALA A CA 1
ATOM 852 C C . ALA A 1 108 ? -8.746 -4.206 6.037 1.00 87.25 108 ALA A C 1
ATOM 854 O O . ALA A 1 108 ? -9.154 -4.542 7.149 1.00 87.25 108 ALA A O 1
ATOM 855 N N . VAL A 1 109 ? -7.901 -3.179 5.878 1.00 86.94 109 VAL A N 1
ATOM 856 C CA . VAL A 1 109 ? -7.426 -2.350 7.002 1.00 86.94 109 VAL A CA 1
ATOM 857 C C . VAL A 1 109 ? -8.601 -1.654 7.695 1.00 86.94 109 VAL A C 1
ATOM 859 O O . VAL A 1 109 ? -8.731 -1.739 8.918 1.00 86.94 109 VAL A O 1
ATOM 862 N N . ILE A 1 110 ? -9.495 -1.023 6.925 1.00 89.31 110 ILE A N 1
ATOM 863 C CA . ILE A 1 110 ? -10.700 -0.373 7.464 1.00 89.31 110 ILE A CA 1
ATOM 864 C C . ILE A 1 110 ? -11.629 -1.394 8.131 1.00 89.31 110 ILE A C 1
ATOM 866 O O . ILE A 1 110 ? -12.190 -1.115 9.193 1.00 89.31 110 ILE A O 1
ATOM 870 N N . GLY A 1 111 ? -11.783 -2.580 7.540 1.00 88.56 111 GLY A N 1
ATOM 871 C CA . GLY A 1 111 ? -12.575 -3.673 8.101 1.00 88.56 111 GLY A CA 1
ATOM 872 C C . GLY A 1 111 ? -12.071 -4.094 9.479 1.00 88.56 111 GLY A C 1
ATOM 873 O O . GLY A 1 111 ? -12.856 -4.157 10.426 1.00 88.56 111 GLY A O 1
ATOM 874 N N . THR A 1 112 ? -10.758 -4.281 9.622 1.00 85.44 112 THR A N 1
ATOM 875 C CA . THR A 1 112 ? -10.124 -4.581 10.913 1.00 85.44 112 THR A CA 1
ATOM 876 C C . THR A 1 112 ? -10.409 -3.478 11.931 1.00 85.44 112 THR A C 1
ATOM 878 O O . THR A 1 112 ? -10.885 -3.775 13.023 1.00 85.44 112 THR A O 1
ATOM 881 N N . ILE A 1 113 ? -10.220 -2.203 11.567 1.00 86.88 113 ILE A N 1
ATOM 882 C CA . ILE A 1 113 ? -10.525 -1.063 12.453 1.00 86.88 113 ILE A CA 1
ATOM 883 C C . ILE A 1 113 ? -12.006 -1.057 12.863 1.00 86.88 113 ILE A C 1
ATOM 885 O O . ILE A 1 113 ? -12.327 -0.831 14.028 1.00 86.88 113 ILE A O 1
ATOM 889 N N . SER A 1 114 ? -12.915 -1.349 11.934 1.00 88.31 114 SER A N 1
ATOM 890 C CA . SER A 1 114 ? -14.359 -1.348 12.192 1.00 88.31 114 SER A CA 1
ATOM 891 C C . SER A 1 114 ? -14.767 -2.435 13.187 1.00 88.31 114 SER A C 1
ATOM 893 O O . SER A 1 114 ? -15.538 -2.166 14.107 1.00 88.31 114 SER A O 1
ATOM 895 N N . VAL A 1 115 ? -14.222 -3.649 13.047 1.00 84.81 115 VAL A N 1
ATOM 896 C CA . VAL A 1 115 ? -14.449 -4.754 13.995 1.00 84.81 115 VAL A CA 1
ATOM 897 C C . VAL A 1 115 ? -13.939 -4.389 15.388 1.00 84.81 115 VAL A C 1
ATOM 899 O O . VAL A 1 115 ? -14.609 -4.665 16.382 1.00 84.81 115 VAL A O 1
ATOM 902 N N . LEU A 1 116 ? -12.788 -3.721 15.464 1.00 78.81 116 LEU A N 1
ATOM 903 C CA . LEU A 1 116 ? -12.201 -3.281 16.727 1.00 78.81 116 LEU A CA 1
ATOM 904 C C . LEU A 1 116 ? -13.079 -2.242 17.433 1.00 78.81 116 LEU A C 1
ATOM 906 O O . LEU A 1 116 ? -13.388 -2.397 18.615 1.00 78.81 116 LEU A O 1
ATOM 910 N N . VAL A 1 117 ? -13.532 -1.219 16.705 1.00 83.88 117 VAL A N 1
ATOM 911 C CA . VAL A 1 117 ? -14.438 -0.193 17.247 1.00 83.88 117 VAL A CA 1
ATOM 912 C C . VAL A 1 117 ? -15.755 -0.823 17.702 1.00 83.88 117 VAL A C 1
ATOM 914 O O . VAL A 1 117 ? -16.211 -0.555 18.813 1.00 83.88 117 VAL A O 1
ATOM 917 N N . ALA A 1 118 ? -16.328 -1.723 16.898 1.00 83.12 118 ALA A N 1
ATOM 918 C CA . ALA A 1 118 ? -17.553 -2.431 17.255 1.00 83.12 118 ALA A CA 1
ATOM 919 C C . ALA A 1 118 ? -17.382 -3.282 18.528 1.00 83.12 118 ALA A C 1
ATOM 921 O O . ALA A 1 118 ? -18.250 -3.261 19.401 1.00 83.12 118 ALA A O 1
ATOM 922 N N . GLY A 1 119 ? -16.258 -3.991 18.671 1.00 78.25 119 GLY A N 1
ATOM 923 C CA . GLY A 1 119 ? -15.940 -4.765 19.874 1.00 78.25 119 GLY A CA 1
ATOM 924 C C . GLY A 1 119 ? -15.809 -3.891 21.126 1.00 78.25 119 GLY A C 1
ATOM 925 O O . GLY A 1 119 ? -16.386 -4.209 22.169 1.00 78.25 119 GLY A O 1
ATOM 926 N N . ALA A 1 120 ? -15.118 -2.753 21.020 1.00 75.19 120 ALA A N 1
ATOM 927 C CA . ALA A 1 120 ? -14.979 -1.798 22.119 1.00 75.19 120 ALA A CA 1
ATOM 928 C C . ALA A 1 120 ? -16.335 -1.200 22.545 1.00 75.19 120 ALA A C 1
ATOM 930 O O . ALA A 1 120 ? -16.635 -1.103 23.742 1.00 75.19 120 ALA A O 1
ATOM 931 N N . ASP A 1 121 ? -17.188 -0.855 21.577 1.00 79.69 121 ASP A N 1
ATOM 932 C CA . ASP A 1 121 ? -18.524 -0.323 21.842 1.00 79.69 121 ASP A CA 1
ATOM 933 C C . ASP A 1 121 ? -19.453 -1.354 22.492 1.00 79.69 121 ASP A C 1
ATOM 935 O O . ASP A 1 121 ? -20.205 -1.004 23.408 1.00 79.69 121 ASP A O 1
ATOM 939 N N . LEU A 1 122 ? -19.384 -2.627 22.088 1.00 76.44 122 LEU A N 1
ATOM 940 C CA . LEU A 1 122 ? -20.152 -3.708 22.712 1.00 76.44 122 LEU A CA 1
ATOM 941 C C . LEU A 1 122 ? -19.775 -3.891 24.188 1.00 76.44 122 LEU A C 1
ATOM 943 O O . LEU A 1 122 ? -20.662 -3.904 25.044 1.00 76.44 122 LEU A O 1
ATOM 947 N N . THR A 1 123 ? -18.479 -3.944 24.505 1.00 72.56 123 THR A N 1
ATOM 948 C CA . THR A 1 123 ? -17.979 -4.064 25.888 1.00 72.56 123 THR A CA 1
ATOM 949 C C . THR A 1 123 ? -18.425 -2.888 26.757 1.00 72.56 123 THR A C 1
ATOM 951 O O . THR A 1 123 ? -18.903 -3.058 27.888 1.00 72.56 123 THR A O 1
ATOM 954 N N . ARG A 1 124 ? -18.346 -1.669 26.215 1.00 75.38 124 ARG A N 1
ATOM 955 C CA . ARG A 1 124 ? -18.812 -0.458 26.898 1.00 75.38 124 ARG A CA 1
ATOM 956 C C . ARG A 1 124 ? -20.327 -0.472 27.109 1.00 75.38 124 ARG A C 1
ATOM 958 O O . ARG A 1 124 ? -20.799 -0.081 28.180 1.00 75.38 124 ARG A O 1
ATOM 965 N N . LYS A 1 125 ? -21.095 -0.933 26.119 1.00 80.88 125 LYS A N 1
ATOM 966 C CA . LYS A 1 125 ? -22.558 -1.030 26.195 1.00 80.88 125 LYS A CA 1
ATOM 967 C C . LYS A 1 125 ? -23.004 -2.066 27.228 1.00 80.88 125 LYS A C 1
ATOM 969 O O . LYS A 1 125 ? -23.887 -1.757 28.024 1.00 80.88 125 LYS A O 1
ATOM 974 N N . ALA A 1 126 ? -22.366 -3.235 27.272 1.00 79.69 126 ALA A N 1
ATOM 975 C CA . ALA A 1 126 ? -22.643 -4.275 28.263 1.00 79.69 126 ALA A CA 1
ATOM 976 C C . ALA A 1 126 ? -22.382 -3.777 29.696 1.00 79.69 126 ALA A C 1
ATOM 978 O O . ALA A 1 126 ? -23.261 -3.855 30.552 1.00 79.69 126 ALA A O 1
ATOM 979 N N . THR A 1 127 ? -21.222 -3.154 29.932 1.00 77.94 127 THR A N 1
ATOM 980 C CA . THR A 1 127 ? -20.864 -2.560 31.236 1.00 77.94 127 THR A CA 1
ATOM 981 C C . THR A 1 127 ? -21.874 -1.498 31.683 1.00 77.94 127 THR A C 1
ATOM 983 O O . THR A 1 127 ? -22.256 -1.425 32.858 1.00 77.94 127 THR A O 1
ATOM 986 N N . LYS A 1 128 ? -22.332 -0.666 30.738 1.00 83.88 128 LYS A N 1
ATOM 987 C CA . LYS A 1 128 ? -23.339 0.363 30.998 1.00 83.88 128 LYS A CA 1
ATOM 988 C C . LYS A 1 128 ? -24.698 -0.249 31.349 1.00 83.88 128 LYS A C 1
ATOM 990 O O . LYS A 1 128 ? -25.272 0.171 32.347 1.00 83.88 128 LYS A O 1
ATOM 995 N N . SER A 1 129 ? -25.160 -1.258 30.604 1.00 86.81 129 SER A N 1
ATOM 996 C CA . SER A 1 129 ? -26.431 -1.951 30.871 1.00 86.81 129 SER A CA 1
ATOM 997 C C . SER A 1 129 ? -26.474 -2.513 32.289 1.00 86.81 129 SER A C 1
ATOM 999 O O . SER A 1 129 ? -27.359 -2.155 33.053 1.00 86.81 129 SER A O 1
ATOM 1001 N N . THR A 1 130 ? -25.452 -3.273 32.698 1.00 85.06 130 THR A N 1
ATOM 1002 C CA . THR A 1 130 ? -25.371 -3.845 34.054 1.00 85.06 130 THR A CA 1
ATOM 1003 C C . THR A 1 130 ? -25.425 -2.770 35.143 1.00 85.06 130 THR A C 1
ATOM 1005 O O . THR A 1 130 ? -26.041 -2.950 36.195 1.00 85.06 130 THR A O 1
ATOM 1008 N N . THR A 1 131 ? -24.786 -1.622 34.902 1.00 85.81 131 THR A N 1
ATOM 1009 C CA . THR A 1 131 ? -24.793 -0.500 35.850 1.00 85.81 131 THR A CA 1
ATOM 1010 C C . THR A 1 131 ? -26.164 0.189 35.914 1.00 85.81 131 THR A C 1
ATOM 1012 O O . THR A 1 131 ? -26.597 0.596 36.998 1.00 85.81 131 THR A O 1
ATOM 1015 N N . ASP A 1 132 ? -26.846 0.321 34.776 1.00 88.25 132 ASP A N 1
ATOM 1016 C CA . ASP A 1 132 ? -28.177 0.924 34.667 1.00 88.25 132 ASP A CA 1
ATOM 1017 C C . ASP A 1 132 ? -29.263 0.011 35.272 1.00 88.25 132 ASP A C 1
ATOM 1019 O O . ASP A 1 132 ? -30.134 0.498 36.001 1.00 88.25 132 ASP A O 1
ATOM 1023 N N . ASP A 1 133 ? -29.156 -1.307 35.089 1.00 89.75 133 ASP A N 1
ATOM 1024 C CA . ASP A 1 133 ? -30.043 -2.308 35.693 1.00 89.75 133 ASP A CA 1
ATOM 1025 C C . ASP A 1 133 ? -29.906 -2.318 37.223 1.00 89.75 133 ASP A C 1
ATOM 1027 O O . ASP A 1 133 ? -30.902 -2.206 37.945 1.00 89.75 133 ASP A O 1
ATOM 1031 N N . LEU A 1 134 ? -28.666 -2.326 37.741 1.00 90.12 134 LEU A N 1
ATOM 1032 C CA . LEU A 1 134 ? -28.405 -2.199 39.181 1.00 90.12 134 LEU A CA 1
ATOM 1033 C C . LEU A 1 134 ? -29.014 -0.906 39.737 1.00 90.12 134 LEU A C 1
ATOM 1035 O O . LEU A 1 134 ? -29.650 -0.905 40.793 1.00 90.12 134 LEU A O 1
ATOM 1039 N N . LYS A 1 135 ? -28.802 0.221 39.050 1.00 88.81 135 LYS A N 1
ATOM 1040 C CA . LYS A 1 135 ? -29.339 1.519 39.475 1.00 88.81 135 LYS A CA 1
ATOM 1041 C C . LYS A 1 135 ? -30.862 1.473 39.575 1.00 88.81 135 LYS A C 1
ATOM 1043 O O . LYS A 1 135 ? -31.407 2.006 40.544 1.00 88.81 135 LYS A O 1
ATOM 1048 N N . SER A 1 136 ? -31.521 0.874 38.590 1.00 90.81 136 SER A N 1
ATOM 1049 C CA . SER A 1 136 ? -32.977 0.767 38.540 1.00 90.81 136 SER A CA 1
ATOM 1050 C C . SER A 1 136 ? -33.497 -0.077 39.705 1.00 90.81 136 SER A C 1
ATOM 1052 O O . SER A 1 136 ? -34.323 0.410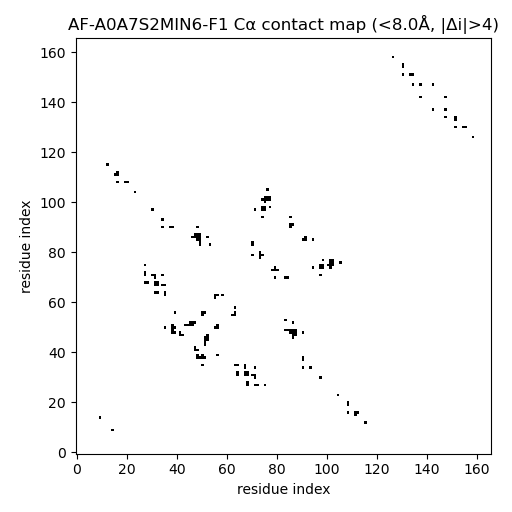 40.475 1.00 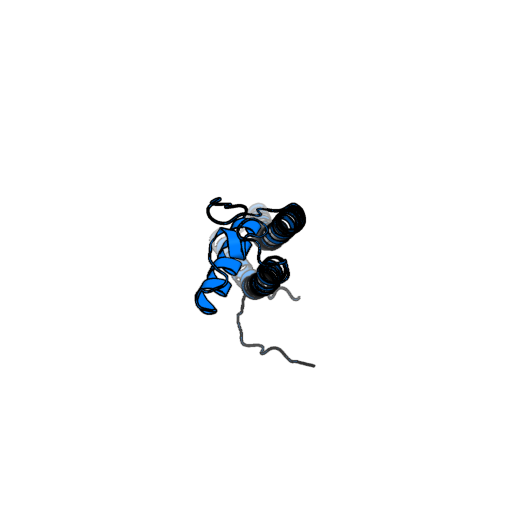90.81 136 SER A O 1
ATOM 1054 N N . TYR A 1 137 ? -32.898 -1.248 39.943 1.00 92.62 137 TYR A N 1
ATOM 1055 C CA . TYR A 1 137 ? -33.250 -2.132 41.060 1.00 92.62 137 TYR A CA 1
ATOM 1056 C C . TYR A 1 137 ? -33.104 -1.460 42.436 1.00 92.62 137 TYR A C 1
ATOM 1058 O O . TYR A 1 137 ? -33.998 -1.515 43.280 1.00 92.62 137 TYR A O 1
ATOM 1066 N N . LEU A 1 138 ? -31.981 -0.774 42.671 1.00 91.56 138 LEU A N 1
ATOM 1067 C CA . LEU A 1 138 ? -31.726 -0.084 43.941 1.00 91.56 138 LEU A CA 1
ATOM 1068 C C . LEU A 1 138 ? -32.687 1.088 44.183 1.00 91.56 138 LEU A C 1
ATOM 1070 O O . LEU A 1 138 ? -33.028 1.387 45.329 1.00 91.56 138 LEU A O 1
ATOM 1074 N N . THR A 1 139 ? -33.105 1.756 43.105 1.00 91.38 139 THR A N 1
ATOM 1075 C CA . THR A 1 139 ? -34.072 2.858 43.166 1.00 91.38 139 THR A CA 1
ATOM 1076 C C . THR A 1 139 ? -35.466 2.327 43.487 1.00 91.38 139 THR A C 1
ATOM 1078 O O . THR A 1 139 ? -36.121 2.858 44.378 1.00 91.38 139 THR A O 1
ATOM 10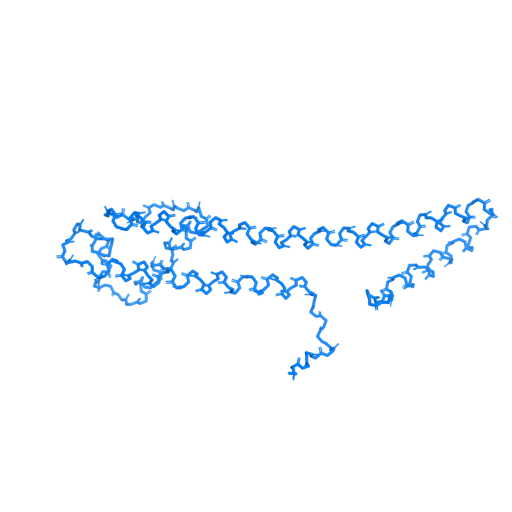81 N N . GLU A 1 140 ? -35.886 1.243 42.834 1.00 93.44 140 GLU A N 1
ATOM 1082 C CA . GLU A 1 140 ? -37.176 0.585 43.072 1.00 93.44 140 GLU A CA 1
ATOM 1083 C C . GLU A 1 140 ? -37.309 0.073 44.515 1.00 93.44 140 GLU A C 1
ATOM 1085 O O . GLU A 1 140 ? -38.357 0.202 45.146 1.00 93.44 140 GLU A O 1
ATOM 1090 N N . ARG A 1 141 ? -36.214 -0.436 45.089 1.00 93.62 141 ARG A N 1
ATOM 1091 C CA . ARG A 1 141 ? -36.162 -0.903 46.483 1.00 93.62 141 ARG A CA 1
ATOM 1092 C C . ARG A 1 141 ? -35.991 0.213 47.521 1.00 93.62 141 ARG A C 1
ATOM 1094 O O . ARG A 1 141 ? -35.848 -0.098 48.699 1.00 93.62 141 ARG A O 1
ATOM 1101 N N . ASN A 1 142 ? -36.013 1.487 47.117 1.00 92.50 142 ASN A N 1
ATOM 1102 C CA . ASN A 1 142 ? -35.829 2.649 47.998 1.00 92.50 142 ASN A CA 1
ATOM 1103 C C . ASN A 1 142 ? -34.553 2.575 48.862 1.00 92.50 142 ASN A C 1
ATOM 1105 O O . ASN A 1 142 ? -34.529 3.020 50.010 1.00 92.50 142 ASN A O 1
ATOM 1109 N N . VAL A 1 143 ? -33.468 2.019 48.312 1.00 92.50 143 VAL A N 1
ATOM 1110 C CA . VAL A 1 143 ? -32.193 1.913 49.031 1.00 92.50 143 VAL A CA 1
ATOM 1111 C C . VAL A 1 143 ? -31.620 3.320 49.271 1.00 92.50 143 VAL A C 1
ATOM 1113 O O . VAL A 1 143 ? -31.578 4.118 48.330 1.00 92.50 143 VAL A O 1
ATOM 1116 N N . PRO A 1 144 ? -31.134 3.652 50.483 1.00 92.19 144 PRO A N 1
ATOM 1117 C CA . PRO A 1 144 ? -30.500 4.938 50.765 1.00 92.19 144 PRO A CA 1
ATOM 1118 C C . PRO A 1 144 ? -29.361 5.267 49.789 1.00 92.19 144 PRO A C 1
ATOM 1120 O O . PRO A 1 144 ? -28.514 4.424 49.494 1.00 92.19 144 PRO A O 1
ATOM 1123 N N . LYS A 1 145 ? -29.293 6.524 49.324 1.00 88.56 145 LYS A N 1
ATOM 1124 C CA . LYS A 1 145 ? -28.261 7.005 48.382 1.00 88.56 145 LYS A CA 1
ATOM 1125 C C . LYS A 1 145 ? -26.809 6.609 48.719 1.00 88.56 145 LYS A C 1
ATOM 1127 O O . LYS A 1 145 ? -26.117 6.248 47.767 1.00 88.56 145 LYS A O 1
ATOM 1132 N N . PRO A 1 146 ? -26.329 6.644 49.981 1.00 90.75 146 PRO A N 1
ATOM 1133 C CA . PRO A 1 146 ? -24.960 6.218 50.289 1.00 90.75 146 PRO A CA 1
ATOM 1134 C C . PRO A 1 146 ? -24.704 4.745 49.931 1.00 90.75 146 PRO A C 1
ATOM 1136 O O . PRO A 1 146 ? -23.730 4.447 49.244 1.00 90.75 146 PRO A O 1
ATOM 1139 N N . LEU A 1 147 ? -25.636 3.844 50.259 1.00 89.81 147 LEU A N 1
ATOM 1140 C CA . LEU A 1 147 ? -25.533 2.421 49.908 1.00 89.81 147 LEU A CA 1
ATOM 1141 C C . LEU A 1 147 ? -25.629 2.192 48.393 1.00 89.81 147 LEU A C 1
ATOM 1143 O O . LEU A 1 147 ? -24.966 1.312 47.847 1.00 89.81 147 LEU A O 1
ATOM 1147 N N . GLN A 1 148 ? -26.403 3.015 47.673 1.00 89.19 148 GLN A N 1
ATOM 1148 C CA . GLN A 1 148 ? -26.434 2.937 46.210 1.00 89.19 148 GLN A CA 1
ATOM 1149 C C . GLN A 1 148 ? -25.098 3.319 45.566 1.00 89.19 148 GLN A C 1
ATOM 1151 O O . GLN A 1 148 ? -24.739 2.780 44.516 1.00 89.19 148 GLN A O 1
ATOM 1156 N N . GLN A 1 149 ? -24.390 4.295 46.140 1.00 89.19 149 GLN A N 1
ATOM 1157 C CA . GLN A 1 149 ? -23.076 4.704 45.649 1.00 89.19 149 GLN A CA 1
ATOM 1158 C C . GLN A 1 149 ? -22.041 3.609 45.895 1.00 89.19 149 GLN A C 1
ATOM 1160 O O . GLN A 1 149 ? -21.275 3.302 44.982 1.00 89.19 149 GLN A O 1
ATOM 1165 N N . GLU A 1 150 ? -22.083 2.980 47.069 1.00 92.06 150 GLU A N 1
ATOM 1166 C CA . GLU A 1 150 ? -21.216 1.859 47.428 1.00 92.06 150 GLU A CA 1
ATOM 1167 C C . GLU A 1 150 ? -21.444 0.649 46.510 1.00 92.06 150 GLU A C 1
ATOM 1169 O O . GLU A 1 150 ? -20.500 0.161 45.891 1.00 92.06 150 GLU A O 1
ATOM 1174 N N . ALA A 1 151 ? -22.700 0.251 46.280 1.00 90.81 151 ALA A N 1
ATOM 1175 C CA . ALA A 1 151 ? -23.038 -0.841 45.363 1.00 90.81 151 ALA A CA 1
ATOM 1176 C C . ALA A 1 151 ? -22.566 -0.578 43.918 1.00 90.81 151 ALA A C 1
ATOM 1178 O O . ALA A 1 151 ? -22.021 -1.463 43.257 1.00 90.81 151 ALA A O 1
ATOM 1179 N N . LYS A 1 152 ? -22.716 0.658 43.418 1.00 88.81 152 LYS A N 1
ATOM 1180 C CA . LYS A 1 152 ? -22.223 1.050 42.083 1.00 88.81 152 LYS A CA 1
ATOM 1181 C C . LYS A 1 152 ? -20.700 1.096 42.001 1.00 88.81 152 LYS A C 1
ATOM 1183 O O . LYS A 1 152 ? -20.151 0.881 40.921 1.00 88.81 152 LYS A O 1
ATOM 1188 N N . ALA A 1 153 ? -20.018 1.465 43.083 1.00 88.56 153 ALA A N 1
ATOM 1189 C CA . ALA A 1 153 ? -18.561 1.440 43.148 1.00 88.56 153 ALA A CA 1
ATOM 1190 C C . ALA A 1 153 ? -18.053 -0.008 43.147 1.00 88.56 153 ALA A C 1
ATOM 1192 O O . ALA A 1 153 ? -17.168 -0.330 42.358 1.00 88.56 153 ALA A O 1
ATOM 1193 N N . ALA A 1 154 ? -18.690 -0.884 43.929 1.00 89.56 154 ALA 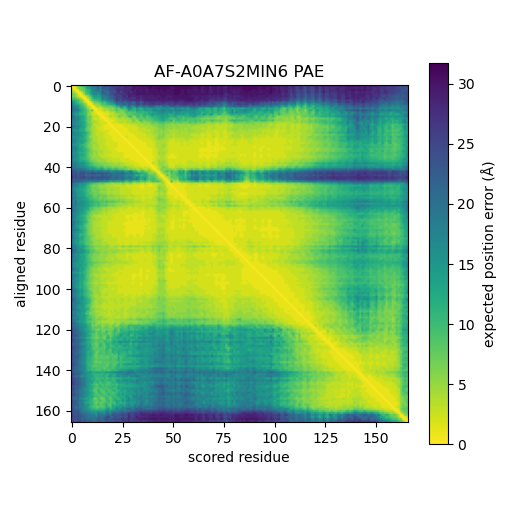A N 1
ATOM 1194 C CA . ALA A 1 154 ? -18.376 -2.307 43.992 1.00 89.56 154 ALA A CA 1
ATOM 1195 C C . ALA A 1 154 ? -18.577 -3.006 42.638 1.00 89.56 154 ALA A C 1
ATOM 1197 O O . ALA A 1 154 ? -17.669 -3.684 42.166 1.00 89.56 154 ALA A O 1
ATOM 1198 N N . ILE A 1 155 ? -19.710 -2.781 41.956 1.00 88.50 155 ILE A N 1
ATOM 1199 C CA . ILE A 1 155 ? -19.943 -3.352 40.618 1.00 88.50 155 ILE A CA 1
ATOM 1200 C C . ILE A 1 155 ? -18.960 -2.801 39.587 1.00 88.50 155 ILE A C 1
ATOM 1202 O O . ILE A 1 155 ? -18.445 -3.570 38.786 1.00 88.50 155 ILE A O 1
ATOM 1206 N N . ARG A 1 156 ? -18.658 -1.496 39.586 1.00 86.19 156 ARG A N 1
ATOM 1207 C CA . ARG A 1 156 ? -17.669 -0.946 38.642 1.00 86.19 156 ARG A CA 1
ATOM 1208 C C . ARG A 1 156 ? -16.275 -1.511 38.874 1.00 86.19 156 ARG A C 1
ATOM 1210 O O . ARG A 1 156 ? -15.578 -1.778 37.903 1.00 86.19 156 ARG A O 1
ATOM 1217 N N . TYR A 1 157 ? -15.887 -1.704 40.132 1.00 86.50 157 TYR A N 1
ATOM 1218 C CA . TYR A 1 157 ? -14.644 -2.383 40.477 1.00 86.50 157 TYR A CA 1
ATOM 1219 C C . TYR A 1 157 ? -14.658 -3.834 39.980 1.00 86.50 157 TYR A C 1
ATOM 1221 O O . TYR A 1 157 ? -13.750 -4.240 39.264 1.00 86.50 157 TYR A O 1
ATOM 1229 N N . TYR A 1 158 ? -15.730 -4.579 40.258 1.00 85.44 158 TYR A N 1
ATOM 1230 C CA . TYR A 1 158 ? -15.885 -5.959 39.803 1.00 85.44 158 TYR A CA 1
ATOM 1231 C C . TYR A 1 158 ? -15.856 -6.079 38.273 1.00 85.44 158 TYR A C 1
ATOM 1233 O O . TYR A 1 158 ? -15.126 -6.904 37.751 1.00 85.44 158 TYR A O 1
ATOM 1241 N N . LEU A 1 159 ? -16.572 -5.223 37.538 1.00 82.38 159 LEU A N 1
ATOM 1242 C CA . LEU A 1 159 ? -16.600 -5.232 36.069 1.00 82.38 159 LEU A CA 1
ATOM 1243 C C . LEU A 1 159 ? -15.273 -4.795 35.441 1.00 82.38 159 LEU A C 1
ATOM 1245 O O . LEU A 1 159 ? -14.938 -5.266 34.363 1.00 82.38 159 LEU A O 1
ATOM 1249 N N . LYS A 1 160 ? -14.512 -3.914 36.101 1.00 79.69 160 LYS A N 1
ATOM 1250 C CA . LYS A 1 160 ? -13.164 -3.531 35.658 1.00 79.69 160 LYS A CA 1
ATOM 1251 C C . LYS A 1 160 ? -12.150 -4.663 35.869 1.00 79.69 160 LYS A C 1
ATOM 1253 O O . LYS A 1 160 ? -11.222 -4.792 35.081 1.00 79.69 160 LYS A O 1
ATOM 1258 N N . ASN A 1 161 ? -12.320 -5.451 36.931 1.00 80.88 161 ASN A N 1
ATOM 1259 C CA . ASN A 1 161 ? -11.420 -6.542 37.308 1.00 80.88 161 ASN A CA 1
ATOM 1260 C C . ASN A 1 161 ? -11.864 -7.919 36.790 1.00 80.88 161 ASN A C 1
ATOM 1262 O O . ASN A 1 161 ? -11.104 -8.879 36.905 1.00 80.88 161 ASN A O 1
ATOM 1266 N N . ARG A 1 162 ? -13.071 -8.040 36.230 1.00 72.44 162 ARG A N 1
ATOM 1267 C CA . ARG A 1 162 ? -13.532 -9.270 35.593 1.00 72.44 162 ARG A CA 1
ATOM 1268 C C . ARG A 1 162 ? -12.865 -9.378 34.223 1.00 72.44 162 ARG A C 1
ATOM 1270 O O . ARG A 1 162 ? -13.170 -8.618 33.308 1.00 72.44 162 ARG A O 1
ATOM 1277 N N . SER A 1 163 ? -11.923 -10.309 34.122 1.00 53.94 163 SER A N 1
ATOM 1278 C CA . SER A 1 163 ? -11.278 -10.695 32.868 1.00 53.94 163 SER A CA 1
ATOM 1279 C C . SER A 1 163 ? -12.330 -11.200 31.859 1.00 53.94 163 SER A C 1
ATOM 1281 O O . SER A 1 163 ? -13.275 -11.869 32.282 1.00 53.94 163 SER A O 1
ATOM 1283 N N . PRO A 1 164 ? -12.197 -10.935 30.543 1.00 54.31 164 PRO A N 1
ATOM 1284 C CA . PRO A 1 164 ? -13.152 -11.367 29.510 1.00 54.31 164 PRO A CA 1
ATOM 1285 C C . PRO A 1 164 ? -13.315 -12.890 29.322 1.00 54.31 164 PRO A C 1
ATOM 1287 O O . PRO A 1 164 ? -14.016 -13.299 28.400 1.00 54.31 164 PRO A O 1
ATOM 1290 N N . PHE A 1 165 ? -12.658 -13.724 30.133 1.00 48.22 165 PHE A N 1
ATOM 1291 C CA . PHE A 1 165 ? -12.550 -15.175 29.936 1.00 48.22 165 PHE A CA 1
ATOM 1292 C C . PHE A 1 165 ? -13.340 -16.043 30.944 1.00 48.22 165 PHE A C 1
ATOM 1294 O O . PHE A 1 165 ? -13.128 -17.253 30.951 1.00 48.22 165 PHE A O 1
ATOM 1301 N N . ASP A 1 166 ? -14.254 -15.461 31.738 1.00 36.78 166 ASP A N 1
ATOM 1302 C CA . ASP A 1 166 ? -15.203 -16.193 32.615 1.00 36.78 166 ASP A CA 1
ATOM 1303 C C . ASP A 1 166 ? -16.652 -16.177 32.104 1.00 36.78 166 ASP A C 1
ATOM 1305 O O . ASP A 1 166 ? -17.247 -15.067 32.048 1.00 36.78 166 ASP A O 1
#

Secondary structure (DSSP, 8-state):
-----TT----HH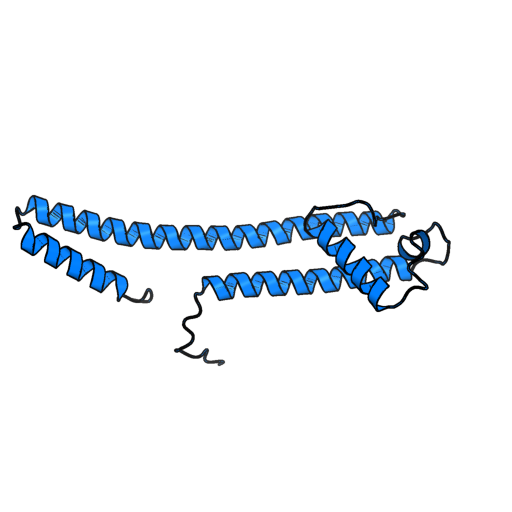HHHHHHHHHHHHHHHHHHHHHHHHHHHHS---TTTSHHHHTT-TTS-HHHHHHHHHHHHHHHHTT---SSS---SHHHHHHHHHHHHHHHHHHHHHHHHHHHHHHHHHHHHHHHHHHHHHHHHHHHHTT--HHHHHHHHHHHHHHHHHS-TT-

Mean predicted aligned error: 9.67 Å

Sequence (166 aa):
VERLDPDADVDPLYVSLTGTIVKTVGMAHIMACFWFFIGASQENDKSANWVDYFEIRNSNENFQYVTSLYWTVATMLAVGYGDVYAVNTQERVYAIATELFGAVMFGAVIGTISVLVAGADLTRKATKSTTDDLKSYLTERNVPKPLQQEAKAAIRYYLKNRSPFD

Foldseek 3Di:
DDDDDPPPPDPPLNVLLVVLVVVVLVVLLVLLVVLLCVQVVDDPDCQAWQCSVVVVVPPDPVSSSVVSSVCLVCLLCVVCPPPGATRDPVSVVSSVVSNVNSVVSVVVSVVSVVVVVVVVVVLVVVLVVVLVVLLVVCVVVVPDPVVNVVVSVVSVVVSVPDDPPD